Protein AF-E9HSU4-F1 (afdb_monomer_lite)

InterPro domains:
  IPR019339 CBF1-interacting co-repressor CIR, N-terminal domain [PF10197] (14-49)
  IPR019339 CBF1-interacting co-repressor CIR, N-terminal domain [SM01083] (13-49)
  IPR040014 Corepressor interacting with RBPJ 1 [PTHR13151] (1-139)

Organism: Daphnia pulex (NCBI:txid6669)

Sequence (142 aa):
MGKGFNNYMCKKFFHPGSRDNLKRVWMAQQKTDAEKKKQEELKAQYEKEQDLYVNKSLVSKESKEKLSVNFLYEPPPGMKKEREKEDGEPEFKFEWQRKYNAPREDYCRGDEDIRDQPFGIAVRNVRCIKCHKWGHVNTGNI

pLDDT: mean 72.3, std 16.49, range [35.56, 97.62]

Foldseek 3Di:
DDPDPVVVQLVDPPRCVPPVNVVVVVVVVVVVVVVVVVVVVVVVVVVVVVVVVVVLVVDDPVVNVVCVCVVVVDDPPPPDPPPPCPPDPPPDDDPVNPDDDDDDDPVCPPDPVDDDPVDPFQFDQDQEPPPRDHGGHPCPDD

Radius of gyration: 28.75 Å; chains: 1; bounding box: 80×24×70 Å

Secondary structure (DSSP, 8-state):
----HHHHHHTSTT-TTSHHHHHHHHHHHHHHHHHHHHHHHHHHHHHHHHHHHHHHHHS-HHHHHHHHTGGGTSPPTT--------TTS-----GGGGT-PPPPPGGGTT-TT----SSS----SSB-TTT--BS-------

Structure (mmCIF, N/CA/C/O backbone):
data_AF-E9HSU4-F1
#
_entry.id   AF-E9HSU4-F1
#
loop_
_atom_site.group_PDB
_atom_site.id
_atom_site.type_symbol
_atom_site.label_atom_id
_atom_site.label_alt_id
_atom_site.label_comp_id
_atom_site.label_asym_id
_atom_site.label_entity_id
_atom_site.label_seq_id
_atom_site.pdbx_PDB_ins_code
_atom_site.Cartn_x
_atom_site.Cartn_y
_atom_site.Cartn_z
_atom_site.occupancy
_atom_site.B_iso_or_equiv
_atom_site.auth_seq_id
_atom_site.auth_comp_id
_atom_site.auth_asym_id
_atom_site.auth_atom_id
_atom_site.pdbx_PDB_model_num
ATOM 1 N N . MET A 1 1 ? 18.703 8.718 -31.200 1.00 53.19 1 MET A N 1
ATOM 2 C CA . MET A 1 1 ? 18.882 7.868 -29.997 1.00 53.19 1 MET A CA 1
ATOM 3 C C . MET A 1 1 ? 20.288 7.284 -30.017 1.00 53.19 1 MET A C 1
ATOM 5 O O . MET A 1 1 ? 20.591 6.474 -30.885 1.00 53.19 1 MET A O 1
ATOM 9 N N . GLY A 1 2 ? 21.174 7.778 -29.150 1.00 56.59 2 GLY A N 1
ATOM 10 C CA . GLY A 1 2 ? 22.612 7.501 -29.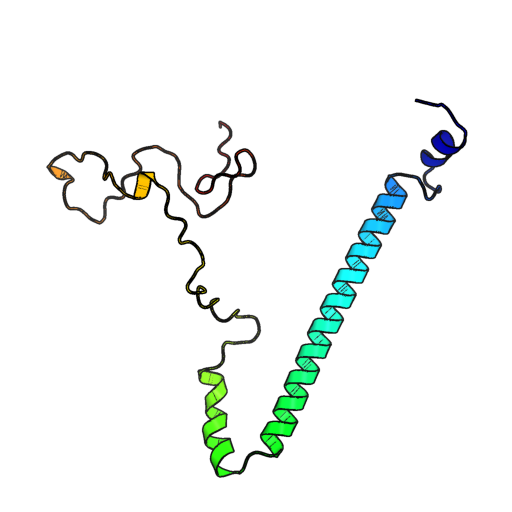218 1.00 56.59 2 GLY A CA 1
ATOM 11 C C . GLY A 1 2 ? 22.964 6.027 -28.998 1.00 56.59 2 GLY A C 1
ATOM 12 O O . GLY A 1 2 ? 22.539 5.402 -28.022 1.00 56.59 2 GLY A O 1
ATOM 13 N N . LYS A 1 3 ? 23.774 5.475 -29.905 1.00 74.00 3 LYS A N 1
ATOM 14 C CA . LYS A 1 3 ? 24.391 4.145 -29.802 1.00 74.00 3 LYS A CA 1
ATOM 15 C C . LYS A 1 3 ? 25.627 4.221 -28.886 1.00 74.00 3 LYS A C 1
ATOM 17 O O . LYS A 1 3 ? 26.742 3.997 -29.332 1.00 74.00 3 LYS A O 1
ATOM 22 N N . GLY A 1 4 ? 25.442 4.632 -27.631 1.00 85.12 4 GLY A N 1
ATOM 23 C CA . GLY A 1 4 ? 26.529 4.720 -26.647 1.00 85.12 4 GLY A CA 1
ATOM 24 C C . GLY A 1 4 ? 26.804 3.382 -25.953 1.00 85.12 4 GLY A C 1
ATOM 25 O O . GLY A 1 4 ? 25.906 2.545 -25.848 1.00 85.12 4 GLY A O 1
ATOM 26 N N . PHE A 1 5 ? 28.019 3.203 -25.424 1.00 86.25 5 PHE A N 1
ATOM 27 C CA . PHE A 1 5 ? 28.430 2.008 -24.668 1.00 86.25 5 PHE A CA 1
ATOM 28 C C . PHE A 1 5 ? 27.451 1.660 -23.536 1.00 86.25 5 PHE A C 1
ATOM 30 O O . PHE A 1 5 ? 27.047 0.510 -23.400 1.00 86.25 5 PHE A O 1
ATOM 37 N N . ASN A 1 6 ? 26.970 2.660 -22.794 1.00 84.50 6 ASN A N 1
ATOM 38 C CA . ASN A 1 6 ? 25.999 2.462 -21.715 1.00 84.50 6 ASN A CA 1
ATOM 39 C C . ASN A 1 6 ? 24.669 1.860 -22.229 1.00 84.50 6 ASN A C 1
ATOM 41 O O . ASN A 1 6 ? 24.138 0.913 -21.659 1.00 84.50 6 ASN A O 1
ATOM 45 N N . ASN A 1 7 ? 24.182 2.309 -23.391 1.00 86.94 7 ASN A N 1
ATOM 46 C CA . ASN A 1 7 ? 22.989 1.738 -24.024 1.00 86.94 7 ASN A CA 1
ATOM 47 C C . ASN A 1 7 ? 23.222 0.281 -24.480 1.00 86.94 7 ASN A C 1
ATOM 49 O O . ASN A 1 7 ? 22.340 -0.564 -24.344 1.00 86.94 7 ASN A O 1
ATOM 53 N N . TYR A 1 8 ? 24.421 -0.047 -24.979 1.00 89.00 8 TYR A N 1
ATOM 54 C CA . TYR A 1 8 ? 24.801 -1.436 -25.266 1.00 89.00 8 TYR A CA 1
ATOM 55 C C . TYR A 1 8 ? 24.835 -2.297 -23.993 1.00 89.00 8 TYR A C 1
ATOM 57 O O . TYR A 1 8 ? 24.313 -3.412 -23.999 1.00 89.00 8 TYR A O 1
ATOM 65 N N . MET A 1 9 ? 25.377 -1.767 -22.895 1.00 90.81 9 MET A N 1
ATOM 66 C CA . MET A 1 9 ? 25.447 -2.468 -21.614 1.00 90.81 9 MET A CA 1
ATOM 67 C C . MET A 1 9 ? 24.060 -2.709 -21.010 1.00 90.81 9 MET A C 1
ATOM 69 O O . MET A 1 9 ? 23.788 -3.820 -20.573 1.00 90.81 9 MET A O 1
ATOM 73 N N . CYS A 1 10 ? 23.124 -1.759 -21.091 1.00 89.38 10 CYS A N 1
ATOM 74 C CA . CYS A 1 10 ? 21.745 -1.955 -20.621 1.00 89.38 10 CYS A CA 1
ATOM 75 C C . CYS A 1 10 ? 20.963 -3.054 -21.370 1.00 89.38 10 CYS A C 1
ATOM 77 O O . CYS A 1 10 ? 19.946 -3.530 -20.864 1.00 89.38 10 CYS A O 1
ATOM 79 N N . LYS A 1 11 ? 21.428 -3.504 -22.544 1.00 87.56 11 LYS A N 1
ATOM 80 C CA . LYS A 1 11 ? 20.866 -4.677 -23.243 1.00 87.56 11 LYS A CA 1
ATOM 81 C C . LYS A 1 11 ? 21.387 -6.009 -22.699 1.00 87.56 11 LYS A C 1
ATOM 83 O O . LYS A 1 11 ? 20.874 -7.059 -23.074 1.00 87.56 11 LYS A O 1
ATOM 88 N N . LYS A 1 12 ? 22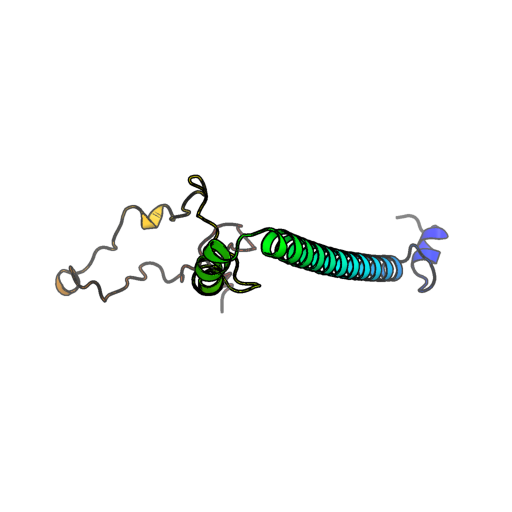.425 -5.997 -21.861 1.00 90.81 12 LYS A N 1
ATOM 89 C CA . LYS A 1 12 ? 22.988 -7.202 -21.253 1.00 90.81 12 LYS A CA 1
ATOM 90 C C . LYS A 1 12 ? 22.189 -7.582 -20.012 1.00 90.81 12 LYS A C 1
ATOM 92 O O . LYS A 1 12 ? 21.871 -6.733 -19.184 1.00 90.81 12 LYS A O 1
ATOM 97 N N . PHE A 1 13 ? 21.924 -8.878 -19.862 1.00 90.81 13 PHE A N 1
ATOM 98 C CA . PHE A 1 13 ? 21.109 -9.429 -18.774 1.00 90.81 13 PHE A CA 1
ATOM 99 C C . PHE A 1 13 ? 21.693 -9.186 -17.373 1.00 90.81 13 PHE A C 1
ATOM 101 O O . PHE A 1 13 ? 20.957 -9.230 -16.393 1.00 90.81 13 PHE A O 1
ATOM 108 N N . PHE A 1 14 ? 22.997 -8.928 -17.262 1.00 91.38 14 PHE A N 1
ATOM 109 C CA . PHE A 1 14 ? 23.690 -8.694 -15.992 1.00 91.38 14 PHE A CA 1
ATOM 110 C C . PHE A 1 14 ? 23.841 -7.208 -15.636 1.00 91.38 14 PHE A C 1
ATOM 112 O O . PHE A 1 14 ? 24.240 -6.889 -14.521 1.00 91.38 14 PHE A O 1
ATOM 119 N N . HIS A 1 15 ? 23.551 -6.279 -16.554 1.00 92.81 15 HIS A N 1
ATOM 120 C CA . HIS A 1 15 ? 23.777 -4.861 -16.284 1.00 92.81 15 HIS A CA 1
ATOM 121 C C . HIS A 1 15 ? 22.654 -4.285 -15.405 1.00 92.81 15 HIS A C 1
ATOM 123 O O . HIS A 1 15 ? 21.482 -4.440 -15.763 1.00 92.81 15 HIS A O 1
ATOM 129 N N . PRO A 1 16 ? 22.949 -3.583 -14.297 1.00 92.19 16 PRO A N 1
ATOM 130 C CA . PRO A 1 16 ? 21.922 -3.094 -13.369 1.00 92.19 16 PRO A CA 1
ATOM 131 C C . PRO A 1 16 ? 20.899 -2.154 -14.018 1.00 92.19 16 PRO A C 1
ATOM 133 O O . PRO A 1 16 ? 19.716 -2.216 -13.706 1.00 92.19 16 PRO A O 1
ATOM 136 N N . GLY A 1 17 ? 21.338 -1.335 -14.979 1.00 90.06 17 GLY A N 1
ATOM 137 C CA . GLY A 1 17 ? 20.467 -0.431 -15.740 1.00 90.06 17 GLY A CA 1
ATOM 138 C C . GLY A 1 17 ? 19.597 -1.118 -16.800 1.00 90.06 17 GLY A C 1
ATOM 139 O O . GLY A 1 17 ? 18.869 -0.444 -17.527 1.00 90.06 17 GLY A O 1
ATOM 140 N N . SER A 1 18 ? 19.681 -2.446 -16.935 1.00 92.62 18 SER A N 1
ATOM 141 C CA . SER A 1 18 ? 18.789 -3.195 -17.816 1.00 92.62 18 SER A CA 1
ATOM 142 C C . SER A 1 18 ? 17.353 -3.139 -17.301 1.00 92.62 18 SER A C 1
ATOM 144 O O . SER A 1 18 ? 17.101 -3.299 -16.106 1.00 92.62 18 SER A O 1
ATOM 146 N N . ARG A 1 19 ? 16.391 -2.962 -18.213 1.00 89.56 19 ARG A N 1
ATOM 147 C CA . ARG A 1 19 ? 14.959 -2.875 -17.880 1.00 89.56 19 ARG A CA 1
ATOM 148 C C . ARG A 1 19 ? 14.466 -4.101 -17.108 1.00 89.56 19 ARG A C 1
ATOM 150 O O . ARG A 1 19 ? 13.673 -3.950 -16.183 1.00 89.56 19 ARG A O 1
ATOM 157 N N . ASP A 1 20 ? 14.968 -5.287 -17.442 1.00 91.88 20 ASP A N 1
ATOM 158 C CA . ASP A 1 20 ? 14.582 -6.527 -16.763 1.00 91.88 20 ASP A CA 1
ATOM 159 C C . ASP A 1 20 ? 15.134 -6.600 -15.338 1.00 91.88 20 ASP A C 1
ATOM 161 O O . ASP A 1 20 ? 14.442 -7.060 -14.430 1.00 91.88 20 ASP A O 1
ATOM 165 N N . ASN A 1 21 ? 16.356 -6.108 -15.120 1.00 94.31 21 ASN A N 1
ATOM 166 C CA . ASN A 1 21 ? 16.962 -6.061 -13.791 1.00 94.31 21 ASN A CA 1
ATOM 167 C C . ASN A 1 21 ? 16.271 -5.021 -12.910 1.00 94.31 21 ASN A C 1
ATOM 169 O O . ASN A 1 21 ? 15.906 -5.342 -11.783 1.00 94.31 21 ASN A O 1
ATOM 173 N N . LEU A 1 22 ? 15.993 -3.828 -13.445 1.00 93.88 22 LEU A N 1
ATOM 174 C CA . LEU A 1 22 ? 15.202 -2.803 -12.758 1.00 93.88 22 LEU A CA 1
ATOM 175 C C . LEU A 1 22 ? 13.823 -3.337 -12.354 1.00 93.88 22 LEU A C 1
ATOM 177 O O . LEU A 1 22 ? 13.401 -3.152 -11.216 1.00 93.88 22 LEU A O 1
ATOM 181 N N . LYS A 1 23 ? 13.149 -4.071 -13.251 1.00 95.31 23 LYS A N 1
ATOM 182 C CA . LYS A 1 23 ? 11.875 -4.729 -12.939 1.00 95.31 23 LYS A CA 1
ATOM 183 C C . LYS A 1 23 ? 12.025 -5.758 -11.816 1.00 95.31 23 LYS A C 1
ATOM 185 O O . LYS A 1 23 ? 11.201 -5.770 -10.908 1.00 95.31 23 LYS A O 1
ATOM 190 N N . ARG A 1 24 ? 13.052 -6.616 -11.848 1.00 95.50 24 ARG A N 1
ATOM 191 C CA . ARG A 1 24 ? 13.291 -7.619 -10.792 1.00 95.50 24 ARG A CA 1
ATOM 192 C C . ARG A 1 24 ? 13.567 -6.973 -9.435 1.00 95.50 24 ARG A C 1
ATOM 194 O O . ARG A 1 24 ? 12.984 -7.405 -8.446 1.00 95.50 24 ARG A O 1
ATOM 201 N N . VAL A 1 25 ? 14.396 -5.930 -9.400 1.00 96.31 25 VAL A N 1
ATOM 202 C CA . VAL A 1 25 ? 14.683 -5.164 -8.178 1.00 96.31 25 VAL A CA 1
ATOM 203 C C . VAL A 1 25 ? 13.407 -4.527 -7.638 1.00 96.31 25 VAL A C 1
ATOM 205 O O . VAL A 1 25 ? 13.119 -4.672 -6.456 1.00 96.31 25 VAL A O 1
ATOM 208 N N . TRP A 1 26 ? 12.604 -3.900 -8.498 1.00 96.31 26 TRP A N 1
ATOM 209 C CA . TRP A 1 26 ? 11.343 -3.289 -8.085 1.00 96.31 26 TRP A CA 1
ATOM 210 C C . TRP A 1 26 ? 10.356 -4.316 -7.512 1.00 96.31 26 TRP A C 1
ATOM 212 O O . TRP A 1 26 ? 9.793 -4.097 -6.446 1.00 96.31 26 TRP A O 1
ATOM 222 N N . MET A 1 27 ? 10.190 -5.471 -8.165 1.00 96.56 27 MET A N 1
ATOM 223 C CA . MET A 1 27 ? 9.340 -6.553 -7.649 1.00 96.56 27 MET A CA 1
ATOM 224 C C . MET A 1 27 ? 9.833 -7.073 -6.292 1.00 96.56 27 MET A C 1
ATOM 226 O O . MET A 1 27 ? 9.021 -7.352 -5.412 1.00 96.56 27 MET A O 1
ATOM 230 N N . ALA A 1 28 ? 11.152 -7.198 -6.113 1.00 97.19 28 ALA A N 1
ATOM 231 C CA . ALA A 1 28 ? 11.740 -7.610 -4.843 1.00 97.19 28 ALA A CA 1
ATOM 232 C C . ALA A 1 28 ? 11.482 -6.570 -3.743 1.00 97.19 28 ALA A C 1
ATOM 234 O O . ALA A 1 28 ? 11.017 -6.947 -2.673 1.00 97.19 28 ALA A O 1
ATOM 235 N N . GLN A 1 29 ? 11.690 -5.281 -4.031 1.00 96.62 29 GLN A N 1
ATOM 236 C CA . GLN A 1 29 ? 11.401 -4.177 -3.107 1.00 96.62 29 GLN A CA 1
ATOM 237 C C . GLN A 1 29 ? 9.921 -4.145 -2.703 1.00 96.62 29 GLN A C 1
ATOM 239 O O . GLN A 1 29 ? 9.598 -4.095 -1.523 1.00 96.62 29 GLN A O 1
ATOM 244 N N . GLN A 1 30 ? 9.006 -4.273 -3.667 1.00 96.88 30 GLN A N 1
ATOM 245 C CA . GLN A 1 30 ? 7.571 -4.335 -3.376 1.00 96.88 30 GLN A CA 1
ATOM 246 C C . GLN A 1 30 ? 7.209 -5.529 -2.487 1.00 96.88 30 GLN A C 1
ATOM 248 O O . GLN A 1 30 ? 6.388 -5.401 -1.579 1.00 96.88 30 GLN A O 1
ATOM 253 N N . LYS A 1 31 ? 7.832 -6.692 -2.715 1.00 96.31 31 LYS A N 1
ATOM 254 C CA . LYS A 1 31 ? 7.621 -7.873 -1.874 1.00 96.31 31 LYS A CA 1
ATOM 255 C C . LYS A 1 31 ? 8.137 -7.646 -0.450 1.00 96.31 31 LYS A C 1
ATOM 257 O O . LYS A 1 31 ? 7.418 -7.958 0.494 1.00 96.31 31 LYS A O 1
ATOM 262 N N . THR A 1 32 ? 9.331 -7.074 -0.291 1.00 97.62 32 THR A N 1
ATOM 263 C CA . THR A 1 32 ? 9.892 -6.776 1.035 1.00 97.62 32 THR A CA 1
ATOM 264 C C . THR A 1 32 ? 9.066 -5.738 1.785 1.00 97.62 32 THR A C 1
ATOM 266 O O . THR A 1 32 ? 8.833 -5.900 2.979 1.00 97.62 32 THR A O 1
ATOM 269 N N . ASP A 1 33 ? 8.561 -4.714 1.094 1.00 96.81 33 ASP A N 1
ATOM 270 C CA . ASP A 1 33 ? 7.706 -3.690 1.699 1.00 96.81 33 ASP A CA 1
ATOM 271 C C . ASP A 1 33 ? 6.372 -4.287 2.169 1.00 96.81 33 ASP A C 1
ATOM 273 O O . ASP A 1 33 ? 5.904 -3.990 3.269 1.00 96.81 33 ASP A O 1
ATOM 277 N N . ALA A 1 34 ? 5.779 -5.181 1.372 1.00 96.06 34 ALA A N 1
ATOM 278 C CA . ALA A 1 34 ? 4.560 -5.892 1.746 1.00 96.06 34 ALA A CA 1
ATOM 279 C C . ALA A 1 34 ? 4.772 -6.829 2.949 1.00 96.06 34 ALA A C 1
ATOM 281 O O . ALA A 1 34 ? 3.937 -6.868 3.854 1.00 96.06 34 ALA A O 1
ATOM 282 N N . GLU A 1 35 ? 5.886 -7.567 2.985 1.00 95.88 35 GLU A N 1
ATOM 283 C CA . GLU A 1 35 ? 6.248 -8.428 4.118 1.00 95.88 35 GLU A CA 1
ATOM 284 C C . GLU A 1 35 ? 6.488 -7.612 5.391 1.00 95.88 35 GLU A C 1
ATOM 286 O O . GLU A 1 35 ? 5.947 -7.954 6.444 1.00 95.88 35 GLU A O 1
ATOM 291 N N . LYS A 1 36 ? 7.216 -6.495 5.287 1.00 97.25 36 LYS A N 1
ATOM 292 C CA . LYS A 1 36 ? 7.454 -5.573 6.401 1.00 97.25 36 LYS A CA 1
ATOM 293 C C . LYS A 1 36 ? 6.146 -5.003 6.945 1.00 97.25 36 LYS A C 1
ATOM 295 O O . LYS A 1 36 ? 5.908 -5.071 8.147 1.00 97.25 36 LYS A O 1
ATOM 300 N N . LYS A 1 37 ? 5.257 -4.528 6.067 1.00 96.19 37 LYS A N 1
ATOM 301 C CA . LYS A 1 37 ? 3.937 -4.024 6.464 1.00 96.19 37 LYS A CA 1
ATOM 302 C C . LYS A 1 37 ? 3.113 -5.092 7.187 1.00 96.19 37 LYS A C 1
ATOM 304 O O . LYS A 1 37 ? 2.516 -4.812 8.220 1.00 96.19 37 LYS A O 1
ATOM 309 N N . LYS A 1 38 ? 3.116 -6.332 6.689 1.00 94.50 38 LYS A N 1
ATOM 310 C CA . LYS A 1 38 ? 2.414 -7.452 7.334 1.00 94.50 38 LYS A CA 1
ATOM 311 C C . LYS A 1 38 ? 2.979 -7.763 8.726 1.00 94.50 38 LYS A C 1
ATOM 313 O O . LYS A 1 38 ? 2.219 -8.077 9.637 1.00 94.50 38 LYS A O 1
ATOM 318 N N . GLN A 1 39 ? 4.298 -7.682 8.900 1.00 95.12 39 GLN A N 1
ATOM 319 C CA . GLN A 1 39 ? 4.944 -7.860 10.205 1.00 95.12 39 GLN A CA 1
ATOM 320 C C . GLN A 1 39 ? 4.606 -6.723 11.177 1.00 95.12 39 GLN A C 1
ATOM 322 O O . GLN A 1 39 ? 4.347 -6.985 12.349 1.00 95.12 39 GLN A O 1
ATOM 327 N N . GLU A 1 40 ? 4.571 -5.478 10.700 1.00 95.62 40 GLU A N 1
ATOM 328 C CA . GLU A 1 40 ? 4.165 -4.313 11.495 1.00 95.62 40 GLU A CA 1
ATOM 329 C C . GLU A 1 40 ? 2.699 -4.411 11.938 1.00 95.62 40 GLU A C 1
ATOM 331 O O . GLU A 1 40 ? 2.404 -4.187 13.110 1.00 95.62 40 GLU A O 1
ATOM 336 N N . GLU A 1 41 ? 1.790 -4.820 11.046 1.00 90.50 41 GLU A N 1
ATOM 337 C CA . GLU A 1 41 ? 0.378 -5.059 11.374 1.00 90.50 41 GLU A CA 1
ATOM 338 C C . GLU A 1 41 ? 0.215 -6.164 12.431 1.00 90.50 41 GLU A C 1
ATOM 340 O O . GLU A 1 41 ? -0.521 -5.979 13.402 1.00 90.50 41 GLU A O 1
ATOM 345 N N . LEU A 1 42 ? 0.945 -7.278 12.293 1.00 91.38 42 LEU A N 1
ATOM 346 C CA . LEU A 1 42 ? 0.942 -8.367 13.276 1.00 91.38 42 LEU A CA 1
ATOM 347 C C . LEU A 1 42 ? 1.460 -7.893 14.644 1.00 91.38 42 LEU A C 1
ATOM 349 O O . LEU A 1 42 ? 0.870 -8.205 15.676 1.00 91.38 42 LEU A O 1
ATOM 353 N N . LYS A 1 43 ? 2.549 -7.114 14.657 1.00 94.56 43 LYS A N 1
ATOM 354 C CA . LYS A 1 43 ? 3.123 -6.555 15.886 1.00 94.56 43 LYS A CA 1
ATOM 355 C C . LYS A 1 43 ? 2.156 -5.583 16.565 1.00 94.56 43 LYS A C 1
ATOM 357 O O . LYS A 1 43 ? 1.984 -5.658 17.775 1.00 94.56 43 LYS A O 1
ATOM 362 N N . ALA A 1 44 ? 1.504 -4.713 15.796 1.00 92.62 44 ALA A N 1
ATOM 363 C CA . ALA A 1 44 ? 0.516 -3.775 16.319 1.00 92.62 44 ALA A CA 1
ATOM 364 C C . ALA A 1 44 ? -0.717 -4.494 16.892 1.00 92.62 44 ALA A C 1
ATOM 366 O O . ALA A 1 44 ? -1.286 -4.043 17.883 1.00 92.62 44 ALA A O 1
ATOM 367 N N . GLN A 1 45 ? -1.140 -5.610 16.289 1.00 86.50 45 GLN A N 1
ATOM 368 C CA . GLN A 1 45 ? -2.203 -6.444 16.852 1.00 86.50 45 GLN A CA 1
ATOM 369 C C . GLN A 1 45 ? -1.771 -7.072 18.182 1.00 86.50 45 GLN A C 1
ATOM 371 O O . GLN A 1 45 ? -2.508 -6.984 19.160 1.00 86.50 45 GLN A O 1
ATOM 376 N N . TYR A 1 46 ? -0.569 -7.647 18.230 1.00 90.31 46 TYR A N 1
ATOM 377 C CA . TYR A 1 46 ? -0.014 -8.235 19.447 1.00 90.31 46 TYR A CA 1
ATOM 378 C C . TYR A 1 46 ? 0.086 -7.213 20.594 1.00 90.31 46 TYR A C 1
ATOM 380 O O . TYR A 1 46 ? -0.315 -7.503 21.717 1.00 90.31 46 TYR A O 1
ATOM 388 N N . GLU A 1 47 ? 0.561 -5.998 20.310 1.00 92.44 47 GLU A N 1
ATOM 389 C CA . GLU A 1 47 ? 0.651 -4.915 21.297 1.00 92.44 47 GLU A CA 1
ATOM 390 C C . GLU A 1 47 ? -0.731 -4.524 21.839 1.00 92.44 47 GLU A C 1
ATOM 392 O O . GLU A 1 47 ? -0.920 -4.471 23.052 1.00 92.44 47 GLU A O 1
ATOM 397 N N . LYS A 1 48 ? -1.736 -4.382 20.962 1.00 88.12 48 LYS A N 1
ATOM 398 C CA . LYS A 1 48 ? -3.128 -4.138 21.380 1.00 88.12 48 LYS A CA 1
ATOM 399 C C . LYS A 1 48 ? -3.675 -5.250 22.272 1.00 88.12 48 LYS A C 1
ATOM 401 O O . LYS A 1 48 ? -4.346 -4.963 23.259 1.00 88.12 48 LYS A O 1
ATOM 406 N N . GLU A 1 49 ? -3.422 -6.513 21.934 1.00 84.44 49 GLU A N 1
ATOM 407 C CA . GLU A 1 49 ? -3.865 -7.654 22.744 1.00 84.44 49 GLU A CA 1
ATOM 408 C C . GLU A 1 49 ? -3.177 -7.669 24.117 1.00 84.44 49 GLU A C 1
ATOM 410 O O . GLU A 1 49 ? -3.827 -7.935 25.133 1.00 84.44 49 GLU A O 1
ATOM 415 N N . GLN A 1 50 ? -1.890 -7.322 24.169 1.00 88.25 50 GLN A N 1
ATOM 416 C CA . GLN A 1 50 ? -1.141 -7.220 25.417 1.00 88.25 50 GLN A CA 1
ATOM 417 C C . GLN A 1 50 ? -1.647 -6.065 26.296 1.00 88.25 50 GLN A C 1
ATOM 419 O O . GLN A 1 50 ? -1.865 -6.268 27.493 1.00 88.25 50 GLN A O 1
ATOM 424 N N . ASP A 1 51 ? -1.928 -4.897 25.717 1.00 86.00 51 ASP A N 1
ATOM 425 C CA . ASP A 1 51 ? -2.519 -3.757 26.427 1.00 86.00 51 ASP A CA 1
ATOM 426 C C . ASP A 1 51 ? -3.915 -4.086 26.963 1.00 86.00 51 ASP A C 1
ATOM 428 O O . ASP A 1 51 ? -4.231 -3.784 28.114 1.00 86.00 51 ASP A O 1
ATOM 432 N N . LEU A 1 52 ? -4.755 -4.759 26.169 1.00 83.06 52 LEU A N 1
ATOM 433 C CA . LEU A 1 52 ? -6.067 -5.233 26.615 1.00 83.06 52 LEU A CA 1
ATOM 434 C C . LEU A 1 52 ? -5.944 -6.223 27.774 1.00 83.06 52 LEU A C 1
ATOM 436 O O . LEU A 1 52 ? -6.729 -6.154 28.722 1.00 83.06 52 LEU A O 1
ATOM 440 N N . TYR A 1 53 ? -4.963 -7.126 27.730 1.00 80.62 53 TYR A N 1
ATOM 441 C CA . TYR A 1 53 ? -4.706 -8.067 28.815 1.00 80.62 53 TYR A CA 1
ATOM 442 C C . TYR A 1 53 ? -4.299 -7.345 30.107 1.00 80.62 53 TYR A C 1
ATOM 444 O O . TYR A 1 53 ? -4.873 -7.613 31.168 1.00 80.62 53 TYR A O 1
ATOM 452 N N . VAL A 1 54 ? -3.370 -6.388 30.019 1.00 87.12 54 VAL A N 1
ATOM 453 C CA . VAL A 1 54 ? -2.942 -5.561 31.158 1.00 87.12 54 VAL A CA 1
ATOM 454 C C . VAL A 1 54 ? -4.116 -4.742 31.697 1.00 87.12 54 VAL A C 1
ATOM 456 O O . VAL A 1 54 ? -4.412 -4.820 32.889 1.00 87.12 54 VAL A O 1
ATOM 459 N N . ASN A 1 55 ? -4.862 -4.049 30.839 1.00 82.50 55 ASN A N 1
ATOM 460 C CA . ASN A 1 55 ? -6.042 -3.279 31.231 1.00 82.50 55 ASN A CA 1
ATOM 461 C C . ASN A 1 55 ? -7.095 -4.161 31.911 1.00 82.50 55 ASN A C 1
ATOM 463 O O . ASN A 1 55 ? -7.595 -3.814 32.977 1.00 82.50 55 ASN A O 1
ATOM 467 N N . LYS A 1 56 ? -7.382 -5.350 31.368 1.00 78.06 56 LYS A N 1
ATOM 468 C CA . LYS A 1 56 ? -8.314 -6.315 31.969 1.00 78.06 56 LYS A CA 1
ATOM 469 C C . LYS A 1 56 ? -7.840 -6.817 33.334 1.00 78.06 56 LYS A C 1
ATOM 471 O O . LYS A 1 56 ? -8.677 -7.123 34.181 1.00 78.06 56 LYS A O 1
ATOM 476 N N . SER A 1 57 ? -6.530 -6.915 33.558 1.00 76.56 57 SER A N 1
ATOM 477 C CA . SER A 1 57 ? -5.976 -7.286 34.866 1.00 76.56 57 SER A CA 1
ATOM 478 C C . SER A 1 57 ? -6.195 -6.207 35.937 1.00 76.56 57 SER A C 1
ATOM 480 O O . SER A 1 57 ? -6.323 -6.545 37.111 1.00 76.56 57 SER A O 1
ATOM 482 N N . LEU A 1 58 ? -6.314 -4.936 35.531 1.00 76.50 58 LEU A N 1
ATOM 483 C CA . LEU A 1 58 ? -6.570 -3.792 36.412 1.00 76.50 58 LEU A CA 1
ATOM 484 C C . LEU A 1 58 ? -8.069 -3.567 36.702 1.00 76.50 58 LEU A C 1
ATOM 486 O O . LEU A 1 58 ? -8.416 -2.817 37.613 1.00 76.50 58 LEU A O 1
ATOM 490 N N . VAL A 1 59 ? -8.968 -4.214 35.953 1.00 74.56 59 VAL A N 1
ATOM 491 C CA . VAL A 1 59 ? -10.425 -4.107 36.136 1.00 74.56 59 VAL A CA 1
ATOM 492 C C . VAL A 1 59 ? -10.888 -4.954 37.332 1.00 74.56 59 VAL A C 1
ATOM 494 O O . VAL A 1 59 ? -10.506 -6.117 37.479 1.00 74.56 59 VAL A O 1
ATOM 497 N N . SER A 1 60 ? -11.740 -4.377 38.192 1.00 70.50 60 SER A N 1
ATOM 498 C CA . SER A 1 60 ? -12.289 -5.054 39.378 1.00 70.50 60 SER A CA 1
ATOM 499 C C . SER A 1 60 ? -13.124 -6.298 39.013 1.00 70.50 60 SER A C 1
ATOM 501 O O . SER A 1 60 ? -13.613 -6.453 37.892 1.00 70.50 60 SER A O 1
ATOM 503 N N . LYS A 1 61 ? -13.305 -7.217 39.973 1.00 70.62 61 LYS A N 1
ATOM 504 C CA . LYS A 1 61 ? -14.019 -8.489 39.751 1.00 70.62 61 LYS A CA 1
ATOM 505 C C . LYS A 1 61 ? -15.469 -8.302 39.268 1.00 70.62 61 LYS A C 1
ATOM 507 O O . LYS A 1 61 ? -15.908 -9.095 38.444 1.00 70.62 61 LYS A O 1
ATOM 512 N N . GLU A 1 62 ? -16.174 -7.254 39.704 1.00 65.69 62 GLU A N 1
ATOM 513 C CA . GLU A 1 62 ? -17.567 -6.981 39.297 1.00 65.69 62 GLU A CA 1
ATOM 514 C C . GLU A 1 62 ? -17.691 -6.471 37.853 1.00 65.69 62 GLU A C 1
ATOM 516 O O . GLU A 1 62 ? -18.631 -6.813 37.136 1.00 65.69 62 GLU A O 1
ATOM 521 N N . SER A 1 63 ? -16.745 -5.656 37.385 1.00 66.38 63 SER A N 1
ATOM 522 C CA . SER A 1 63 ? -16.744 -5.152 36.005 1.00 66.38 63 SER A CA 1
ATOM 523 C C . SER A 1 63 ? -16.242 -6.199 35.007 1.00 66.38 63 SER A C 1
ATOM 525 O O . SER A 1 63 ? -16.606 -6.152 33.832 1.00 66.38 63 SER A O 1
ATOM 527 N N . LYS A 1 64 ? -15.486 -7.202 35.469 1.00 70.31 64 LYS A N 1
ATOM 528 C CA . LYS A 1 64 ? -14.986 -8.320 34.656 1.00 70.31 64 LYS A CA 1
ATOM 529 C C . LYS A 1 64 ? -16.098 -9.232 34.119 1.00 70.31 64 LYS A C 1
ATOM 531 O O . LYS A 1 64 ? -15.989 -9.689 32.983 1.00 70.31 64 LYS A O 1
ATOM 536 N N . GLU A 1 65 ? -17.165 -9.467 34.887 1.00 67.56 65 GLU A N 1
ATOM 537 C CA . GLU A 1 65 ? -18.348 -10.212 34.418 1.00 67.56 65 GLU A CA 1
ATOM 538 C C . GLU A 1 65 ? -19.114 -9.435 33.345 1.00 67.56 65 GLU A C 1
ATOM 540 O O . GLU A 1 65 ? -19.456 -10.002 32.309 1.00 67.56 65 GLU A O 1
ATOM 545 N N . LYS A 1 66 ? -19.292 -8.119 33.518 1.00 68.56 66 LYS A N 1
ATOM 546 C CA . LYS A 1 66 ? -19.937 -7.260 32.508 1.00 68.56 66 LYS A CA 1
ATOM 547 C C . LYS A 1 66 ? -19.130 -7.187 31.202 1.00 68.56 66 LYS A C 1
ATOM 549 O O . LYS A 1 66 ? -19.712 -7.151 30.125 1.00 68.56 66 LYS A O 1
ATOM 554 N N . LEU A 1 67 ? -17.798 -7.238 31.286 1.00 66.75 67 LEU A N 1
ATOM 555 C CA . LEU A 1 67 ? -16.884 -7.302 30.134 1.00 66.75 67 LEU A CA 1
ATOM 556 C C . LEU A 1 67 ? -16.783 -8.697 29.488 1.00 66.75 67 LEU A C 1
ATOM 558 O O . LEU A 1 67 ? -16.278 -8.812 28.375 1.00 66.75 67 LEU A O 1
ATOM 562 N N . SER A 1 68 ? -17.252 -9.766 30.142 1.00 69.31 68 SER A N 1
ATOM 563 C CA . SER A 1 68 ? -17.232 -11.120 29.560 1.00 69.31 68 SER A CA 1
ATOM 564 C C . SER A 1 68 ? -18.167 -11.262 28.354 1.00 69.31 68 SER A C 1
ATOM 566 O O . SER A 1 68 ? -17.902 -12.057 27.456 1.00 69.31 68 SER A O 1
ATOM 568 N N . VAL A 1 69 ? -19.210 -10.429 28.296 1.00 75.50 69 VAL A N 1
ATOM 569 C CA . VAL A 1 69 ? -20.199 -10.396 27.210 1.00 75.50 69 VAL A CA 1
ATOM 570 C C . VAL A 1 69 ? -19.789 -9.474 26.055 1.00 75.50 69 VAL A C 1
ATOM 572 O O . VAL A 1 69 ? -20.497 -9.391 25.056 1.00 75.50 69 VAL A O 1
ATOM 575 N N . ASN A 1 70 ? -18.640 -8.795 26.154 1.00 71.25 70 ASN A N 1
ATOM 576 C CA . ASN A 1 70 ? -18.219 -7.790 25.173 1.00 71.25 70 ASN A CA 1
ATOM 577 C C . ASN A 1 70 ? -17.903 -8.402 23.792 1.00 71.25 70 ASN A C 1
ATOM 579 O O . ASN A 1 70 ? -18.148 -7.770 22.769 1.00 71.25 70 ASN A O 1
ATOM 583 N N . PHE A 1 71 ? -17.474 -9.671 23.751 1.00 71.25 71 PHE A N 1
ATOM 584 C CA . PHE A 1 71 ? -17.254 -10.430 22.509 1.00 71.25 71 PHE A CA 1
ATOM 585 C C . PHE A 1 71 ? -18.527 -10.583 21.650 1.00 71.25 71 PHE A C 1
ATOM 587 O O . PHE A 1 71 ? -18.423 -10.786 20.447 1.00 71.25 71 PHE A O 1
ATOM 594 N N . LEU A 1 72 ? -19.728 -10.465 22.235 1.00 74.62 72 LEU A N 1
ATOM 595 C CA . LEU A 1 72 ? -20.992 -10.527 21.487 1.00 74.62 72 LEU A CA 1
ATOM 596 C C . LEU A 1 72 ? -21.258 -9.252 20.663 1.00 74.62 72 LEU A C 1
ATOM 598 O O . LEU A 1 72 ? -21.991 -9.304 19.679 1.00 74.62 72 LEU A O 1
ATOM 602 N N . TYR A 1 73 ? -20.676 -8.119 21.070 1.00 74.00 73 TYR A N 1
ATOM 603 C CA . TYR A 1 73 ? -20.910 -6.802 20.468 1.00 74.00 73 TYR A CA 1
ATOM 604 C C . TYR A 1 73 ? -19.687 -6.248 19.721 1.00 74.00 73 TYR A C 1
ATOM 606 O O . TYR A 1 73 ? -19.824 -5.295 18.952 1.00 74.00 73 TYR A O 1
ATOM 614 N N . GLU A 1 74 ? -18.499 -6.833 19.907 1.00 68.69 74 GLU A N 1
ATOM 615 C CA . GLU A 1 74 ? -17.311 -6.493 19.123 1.00 68.69 74 GLU A CA 1
ATOM 616 C C . GLU A 1 74 ? -17.295 -7.243 17.779 1.00 68.69 74 GLU A C 1
ATOM 618 O O . GLU A 1 74 ? -17.409 -8.471 17.750 1.00 68.69 74 GLU A O 1
ATOM 623 N N . PRO A 1 75 ? -17.132 -6.534 16.644 1.00 72.50 75 PRO A N 1
ATOM 624 C CA . PRO A 1 75 ? -17.004 -7.173 15.343 1.00 72.50 75 PRO A CA 1
ATOM 625 C C . PRO A 1 75 ? -15.808 -8.136 15.315 1.00 72.50 75 PRO A C 1
ATOM 627 O O . PRO A 1 75 ? -14.734 -7.788 15.818 1.00 72.50 75 PRO A O 1
ATOM 630 N N . PRO A 1 76 ? -15.947 -9.320 14.693 1.00 72.50 76 PRO A N 1
ATOM 631 C CA . PRO A 1 76 ? -14.874 -10.299 14.648 1.00 72.50 76 PRO A CA 1
ATOM 632 C C . PRO A 1 76 ? -13.632 -9.750 13.921 1.00 72.50 76 PRO A C 1
ATOM 634 O O . PRO A 1 76 ? -13.762 -8.939 12.995 1.00 72.50 76 PRO A O 1
ATOM 637 N N . PRO A 1 77 ? -12.419 -10.211 14.286 1.00 66.00 77 PRO A N 1
ATOM 638 C CA . PRO A 1 77 ? -11.177 -9.785 13.648 1.00 66.00 77 PRO A CA 1
ATOM 639 C C . PRO A 1 77 ? -11.251 -9.945 12.124 1.00 66.00 77 PRO A C 1
ATOM 641 O O . PRO A 1 77 ? -11.533 -11.026 11.612 1.00 66.00 77 PRO A O 1
ATOM 644 N N . GLY A 1 78 ? -11.015 -8.859 11.388 1.00 64.06 78 GLY A N 1
ATOM 645 C CA . GLY A 1 78 ? -11.085 -8.840 9.921 1.00 64.06 78 GLY A CA 1
ATOM 646 C C . GLY A 1 78 ? -12.442 -8.427 9.343 1.00 64.06 78 GLY A C 1
ATOM 647 O O . GLY A 1 78 ? -12.500 -8.039 8.173 1.00 64.06 78 GLY A O 1
ATOM 648 N N . MET A 1 79 ? -13.509 -8.395 10.147 1.00 66.38 79 MET A N 1
ATOM 649 C CA . MET A 1 79 ? -14.722 -7.674 9.783 1.00 66.38 79 MET A CA 1
ATOM 650 C C . MET A 1 79 ? -14.437 -6.192 9.997 1.00 66.38 79 MET A C 1
AT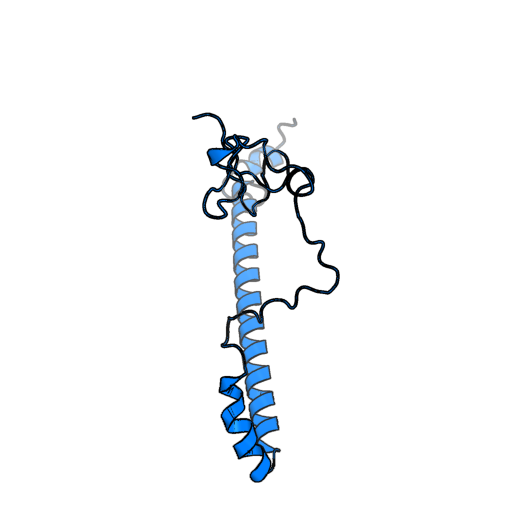OM 652 O O . MET A 1 79 ? -14.372 -5.698 11.121 1.00 66.38 79 MET A O 1
ATOM 656 N N . LYS A 1 80 ? -14.207 -5.469 8.896 1.00 54.47 80 LYS A N 1
ATOM 657 C CA . LYS A 1 80 ? -14.245 -4.009 8.939 1.00 54.47 80 LYS A CA 1
ATOM 658 C C . LYS A 1 80 ? -15.606 -3.671 9.532 1.00 54.47 80 LYS A C 1
ATOM 660 O O . LYS A 1 80 ? -16.609 -4.023 8.913 1.00 54.47 80 LYS A O 1
ATOM 665 N N . LYS A 1 81 ? -15.629 -3.053 10.723 1.00 55.94 81 LYS A N 1
ATOM 666 C CA . LYS A 1 81 ? -16.811 -2.343 11.223 1.00 55.94 81 LYS A CA 1
ATOM 667 C C . LYS A 1 81 ? -17.319 -1.594 10.003 1.00 55.94 81 LYS A C 1
ATOM 669 O O . LYS A 1 81 ? -16.495 -0.894 9.400 1.00 55.94 81 LYS A O 1
ATOM 674 N N . GLU A 1 82 ? -18.534 -1.912 9.536 1.00 49.50 82 GLU A N 1
ATOM 675 C CA . GLU A 1 82 ? -19.123 -1.249 8.370 1.00 49.50 82 GLU A CA 1
ATOM 676 C C . GLU A 1 82 ? -18.747 0.202 8.532 1.00 49.50 82 GLU A C 1
ATOM 678 O O . GLU A 1 82 ? -19.020 0.761 9.596 1.00 49.50 82 GLU A O 1
ATOM 683 N N . ARG A 1 83 ? -17.932 0.711 7.597 1.00 49.91 83 ARG A N 1
ATOM 684 C CA . ARG A 1 83 ? -17.428 2.076 7.666 1.00 49.91 83 ARG A CA 1
ATOM 685 C C . ARG A 1 83 ? -18.691 2.870 7.935 1.00 49.91 83 ARG A C 1
ATOM 687 O O . ARG A 1 83 ? -19.583 2.814 7.085 1.00 49.91 83 ARG A O 1
ATOM 694 N N . GLU A 1 84 ? -18.829 3.442 9.134 1.00 49.12 84 GLU A N 1
ATOM 695 C CA . GLU A 1 84 ? -19.901 4.390 9.398 1.00 49.12 84 GLU A CA 1
ATOM 696 C C . GLU A 1 84 ? -19.762 5.330 8.218 1.00 49.12 84 GLU A C 1
ATOM 698 O O 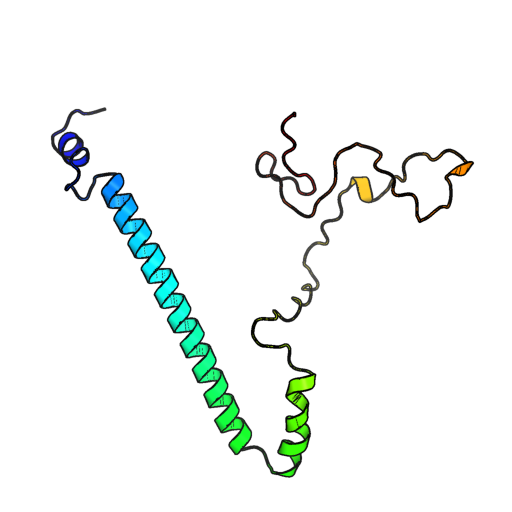. GLU A 1 84 ? -18.670 5.868 8.013 1.00 49.12 84 GLU A O 1
ATOM 703 N N . LYS A 1 85 ? -20.748 5.305 7.309 1.00 48.97 85 LYS A N 1
ATOM 704 C CA . LYS A 1 85 ? -20.714 6.146 6.121 1.00 48.97 85 LYS A CA 1
ATOM 705 C C . LYS A 1 85 ? -20.510 7.523 6.710 1.00 48.97 85 LYS A C 1
ATOM 707 O O . LYS A 1 85 ? -21.407 7.993 7.402 1.00 48.97 85 LYS A O 1
ATOM 712 N N . GLU A 1 86 ? -19.303 8.071 6.574 1.00 43.91 86 GLU A N 1
ATOM 713 C CA . GLU A 1 86 ? -18.998 9.365 7.163 1.00 43.91 86 GLU A CA 1
ATOM 714 C C . GLU A 1 86 ? -20.090 10.296 6.642 1.00 43.91 86 GLU A C 1
ATOM 716 O O . GLU A 1 86 ? -20.395 10.238 5.444 1.00 43.91 86 GLU A O 1
ATOM 721 N N . ASP A 1 87 ? -20.739 11.049 7.533 1.00 45.38 87 ASP A N 1
ATOM 722 C CA . ASP A 1 87 ? -21.802 12.004 7.211 1.00 45.38 87 ASP A CA 1
ATOM 723 C C . ASP A 1 87 ? -21.235 13.067 6.248 1.00 45.38 87 ASP A C 1
ATOM 725 O O . ASP A 1 87 ? -20.808 14.148 6.648 1.00 45.38 87 ASP A O 1
ATOM 729 N N . GLY A 1 88 ? -21.104 12.715 4.966 1.00 52.84 88 GLY A N 1
ATOM 730 C CA . GLY A 1 88 ? -20.244 13.419 4.019 1.00 52.84 88 GLY A CA 1
ATOM 731 C C . GLY A 1 88 ? -19.716 12.594 2.835 1.00 52.84 88 GLY A C 1
ATOM 732 O O . GLY A 1 88 ? -19.312 13.206 1.845 1.00 52.84 88 GLY A O 1
ATOM 733 N N . GLU A 1 89 ? -19.739 11.251 2.850 1.00 50.53 89 GLU A N 1
ATOM 734 C CA . GLU A 1 89 ? -19.459 10.472 1.630 1.00 50.53 89 GLU A CA 1
ATOM 735 C C . GLU A 1 89 ? -20.599 10.709 0.615 1.00 50.53 89 GLU A C 1
ATOM 737 O O . GLU A 1 89 ? -21.757 10.377 0.892 1.00 50.53 89 GLU A O 1
ATOM 742 N N . PRO A 1 90 ? -20.322 11.299 -0.567 1.00 56.19 90 PRO A N 1
ATOM 743 C CA . PRO A 1 90 ? -21.370 11.651 -1.512 1.00 56.19 90 PRO A CA 1
ATOM 744 C C . PRO A 1 90 ? -22.049 10.382 -2.028 1.00 56.19 90 PRO A 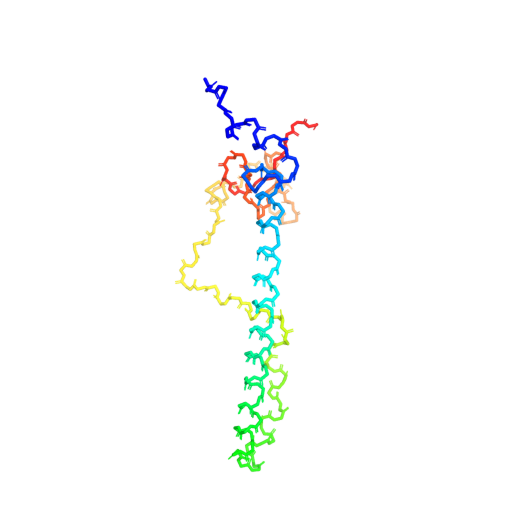C 1
ATOM 746 O O . PRO A 1 90 ? -21.443 9.578 -2.740 1.00 56.19 90 PRO A O 1
ATOM 749 N N . GLU A 1 91 ? -23.328 10.216 -1.685 1.00 57.53 91 GLU A N 1
ATOM 750 C CA . GLU A 1 91 ? -24.152 9.111 -2.162 1.00 57.53 91 GLU A CA 1
ATOM 751 C C . GLU A 1 91 ? -24.271 9.211 -3.693 1.00 57.53 91 GLU A C 1
ATOM 753 O O . GLU A 1 91 ? -24.995 10.046 -4.248 1.00 57.53 91 GLU A O 1
ATOM 758 N N . PHE A 1 92 ? -23.488 8.397 -4.403 1.00 55.56 92 PHE A N 1
ATOM 759 C CA . PHE A 1 92 ? -23.359 8.488 -5.855 1.00 55.56 92 PHE A CA 1
ATOM 760 C C . PHE A 1 92 ? -24.567 7.836 -6.548 1.00 55.56 92 PHE A C 1
ATOM 762 O O . PHE A 1 92 ? -24.485 6.739 -7.092 1.00 55.56 92 PHE A O 1
ATOM 769 N N . LYS A 1 93 ? -25.718 8.517 -6.518 1.00 55.59 93 LYS A N 1
ATOM 770 C CA . LYS A 1 93 ? -26.892 8.200 -7.349 1.00 55.59 93 LYS A CA 1
ATOM 771 C C . LYS A 1 93 ? -26.796 8.923 -8.687 1.00 55.59 93 LYS A C 1
ATOM 773 O O . LYS A 1 93 ? -26.653 10.151 -8.709 1.00 55.59 93 LYS A O 1
ATOM 778 N N . PHE A 1 94 ? -26.906 8.174 -9.783 1.00 55.31 94 PHE A N 1
ATOM 779 C CA . PHE A 1 94 ? -26.805 8.684 -11.154 1.00 55.31 94 PHE A CA 1
ATOM 780 C C . PHE A 1 94 ? -27.906 9.708 -11.460 1.00 55.31 94 PHE A C 1
ATOM 782 O O . PHE A 1 94 ? -29.045 9.518 -11.050 1.00 55.31 94 PHE A O 1
ATOM 789 N N . GLU A 1 95 ? -27.602 10.773 -12.207 1.00 50.97 95 GLU A N 1
ATOM 790 C CA . GLU A 1 95 ? -28.562 11.858 -12.495 1.00 50.97 95 GLU A CA 1
ATOM 791 C C . GLU A 1 95 ? -29.865 11.374 -13.153 1.00 50.97 95 GLU A C 1
ATOM 793 O O . GLU A 1 95 ? -30.942 11.860 -12.821 1.00 50.97 95 GLU A O 1
ATOM 798 N N . TRP A 1 96 ? -29.801 10.367 -14.025 1.00 56.97 96 TRP A N 1
ATOM 799 C CA . TRP A 1 96 ? -30.979 9.816 -14.703 1.00 56.97 96 TRP A CA 1
ATOM 800 C C . TRP A 1 96 ? -31.812 8.870 -13.820 1.00 56.97 96 TRP A C 1
ATOM 802 O O . TRP A 1 96 ? -32.999 8.698 -14.079 1.00 56.97 96 TRP A O 1
ATOM 812 N N . GLN A 1 97 ? -31.240 8.323 -12.737 1.00 52.12 97 GLN A N 1
ATOM 813 C CA . GLN A 1 97 ? -32.012 7.624 -11.698 1.00 52.12 97 GLN A CA 1
ATOM 814 C C . GLN A 1 97 ? -32.843 8.596 -10.846 1.00 52.12 97 GLN A C 1
ATOM 816 O O . GLN A 1 97 ? -33.687 8.155 -10.074 1.00 52.12 97 GLN A O 1
ATOM 821 N N . ARG A 1 98 ? -32.613 9.915 -10.944 1.00 53.28 98 ARG A N 1
ATOM 822 C CA . ARG A 1 98 ? -33.256 10.900 -10.062 1.00 53.28 98 ARG A CA 1
ATOM 823 C C . ARG A 1 98 ? -34.601 11.430 -10.558 1.00 53.28 98 ARG A C 1
ATOM 825 O O . ARG A 1 98 ? -35.167 12.258 -9.850 1.00 53.28 98 ARG A O 1
ATOM 832 N N . LYS A 1 99 ? -35.124 11.041 -11.735 1.00 50.28 99 LYS A N 1
ATOM 833 C CA . LYS A 1 99 ? -36.364 11.701 -12.201 1.00 50.28 99 LYS A CA 1
ATOM 834 C C . LYS A 1 99 ? -37.309 11.003 -13.183 1.00 50.28 99 LYS A C 1
ATOM 836 O O . LYS A 1 99 ? -38.426 11.491 -13.307 1.00 50.28 99 LYS A O 1
ATOM 841 N N . TYR A 1 100 ? -36.949 9.913 -13.859 1.00 48.16 100 TYR A N 1
ATOM 842 C CA . TYR A 1 100 ? -37.852 9.331 -14.863 1.00 48.16 100 TYR A CA 1
ATOM 843 C C . TYR A 1 100 ? -37.975 7.818 -14.695 1.00 48.16 100 TYR A C 1
ATOM 845 O O . TYR A 1 100 ? -37.090 7.070 -15.104 1.00 48.16 100 TYR A O 1
ATOM 853 N N . ASN A 1 101 ? -39.102 7.368 -14.132 1.00 54.75 101 ASN A N 1
ATOM 854 C CA . ASN A 1 101 ? -39.607 6.040 -14.465 1.00 54.75 101 ASN A CA 1
ATOM 855 C C . ASN A 1 101 ? -39.913 6.054 -15.967 1.00 54.75 101 ASN A C 1
ATOM 857 O O . ASN A 1 101 ? -40.500 7.019 -16.467 1.00 54.75 101 ASN A O 1
ATOM 861 N N . ALA A 1 102 ? -39.474 5.025 -16.690 1.00 54.78 102 ALA A N 1
ATOM 862 C CA . ALA A 1 102 ? -39.818 4.880 -18.097 1.00 54.78 102 ALA A CA 1
ATOM 863 C C . ALA A 1 102 ? -41.350 4.919 -18.247 1.00 54.78 102 ALA A C 1
ATOM 865 O O . ALA A 1 102 ? -42.045 4.402 -17.367 1.00 54.78 102 ALA A O 1
ATOM 866 N N . PRO A 1 103 ? -41.903 5.542 -19.302 1.00 58.69 103 PRO A N 1
ATOM 867 C CA . PRO A 1 103 ? -43.337 5.493 -19.548 1.00 58.69 103 PRO A CA 1
ATOM 868 C C . PRO A 1 103 ? -43.789 4.033 -19.594 1.00 58.69 103 PRO A C 1
ATOM 870 O O . PRO A 1 103 ? -43.319 3.262 -20.427 1.00 58.69 103 PRO A O 1
ATOM 873 N N . ARG A 1 104 ? -44.661 3.649 -18.660 1.00 59.91 104 ARG A N 1
ATOM 874 C CA . ARG A 1 104 ? -45.252 2.313 -18.605 1.00 59.91 104 ARG A CA 1
ATOM 875 C C . ARG A 1 104 ? -46.638 2.353 -19.222 1.00 59.91 104 ARG A C 1
ATOM 877 O O . ARG A 1 104 ? -47.419 3.263 -18.922 1.00 59.91 104 ARG A O 1
ATOM 884 N N . GLU A 1 105 ? -46.915 1.342 -20.036 1.00 61.59 105 GLU A N 1
ATOM 885 C CA . GLU A 1 105 ? -48.265 0.959 -20.440 1.00 61.59 105 GLU A CA 1
ATOM 886 C C . GLU A 1 105 ? -49.142 0.767 -19.188 1.00 61.59 105 GLU A C 1
ATOM 888 O O . GLU A 1 105 ? -48.644 0.346 -18.137 1.00 61.59 105 GLU A O 1
ATOM 893 N N . ASP A 1 106 ? -50.439 1.078 -19.279 1.00 69.31 106 ASP A N 1
ATOM 894 C CA . ASP A 1 106 ? -51.332 1.128 -18.107 1.00 69.31 106 ASP A CA 1
ATOM 895 C C . ASP A 1 106 ? -51.410 -0.207 -17.344 1.00 69.31 106 ASP A C 1
ATOM 897 O O . ASP A 1 106 ? -51.600 -0.205 -16.130 1.00 69.31 106 ASP A O 1
ATOM 901 N N . TYR A 1 107 ? -51.174 -1.338 -18.015 1.00 67.19 107 TYR A N 1
ATOM 902 C CA . TYR A 1 107 ? -51.175 -2.667 -17.394 1.00 67.19 107 TYR A CA 1
ATOM 903 C C . TYR A 1 107 ? -49.919 -2.986 -16.559 1.00 67.19 107 TYR A C 1
ATOM 905 O O . TYR A 1 107 ? -49.940 -3.937 -15.789 1.00 67.19 107 TYR A O 1
ATOM 913 N N . CYS A 1 108 ? -48.838 -2.208 -16.686 1.00 61.28 108 CYS A N 1
ATOM 914 C CA . CYS A 1 108 ? -47.585 -2.376 -15.928 1.00 61.28 108 CYS A CA 1
ATOM 915 C C . CYS A 1 108 ? -47.382 -1.283 -14.864 1.00 61.28 108 CYS A C 1
ATOM 917 O O . CYS A 1 108 ? -46.321 -1.201 -14.229 1.00 61.28 108 CYS A O 1
ATOM 919 N N . ARG A 1 109 ? -48.354 -0.374 -14.715 1.00 62.38 109 ARG A N 1
ATOM 920 C CA . ARG A 1 109 ? -48.270 0.783 -13.824 1.00 62.38 109 ARG A CA 1
ATOM 921 C C . ARG A 1 109 ? -48.663 0.367 -12.402 1.00 62.38 109 ARG A C 1
ATOM 923 O O . ARG A 1 109 ? -49.841 0.293 -12.086 1.00 62.38 109 ARG A O 1
ATOM 930 N N . GLY A 1 110 ? -47.667 0.140 -11.543 1.00 61.88 110 GLY A N 1
ATOM 931 C CA . GLY A 1 110 ? -47.863 -0.146 -10.112 1.00 61.88 110 GLY A CA 1
ATOM 932 C C . GLY A 1 110 ? -47.269 -1.469 -9.626 1.00 61.88 110 GLY A C 1
ATOM 933 O O . GLY A 1 110 ? -47.188 -1.668 -8.420 1.00 61.88 110 GLY A O 1
ATOM 934 N N . ASP A 1 111 ? -46.798 -2.330 -10.530 1.00 66.75 111 ASP A N 1
ATOM 935 C CA . ASP A 1 111 ? -46.075 -3.548 -10.154 1.00 66.75 111 ASP A CA 1
ATOM 936 C C . ASP A 1 111 ? -44.624 -3.233 -9.770 1.00 66.75 111 ASP A C 1
ATOM 938 O O . ASP A 1 111 ? -43.786 -2.905 -10.621 1.00 66.75 111 ASP A O 1
ATOM 942 N N . GLU A 1 112 ? -44.329 -3.358 -8.476 1.00 61.34 112 GLU A N 1
ATOM 943 C CA . GLU A 1 112 ? -42.991 -3.160 -7.900 1.00 61.34 112 GLU A CA 1
ATOM 944 C C . GLU A 1 112 ? -42.012 -4.293 -8.263 1.00 61.34 112 GLU A C 1
ATOM 946 O O . GLU A 1 112 ? -40.795 -4.091 -8.251 1.00 61.34 112 GLU A O 1
ATOM 951 N N . ASP A 1 113 ? -42.527 -5.460 -8.667 1.00 65.62 113 ASP A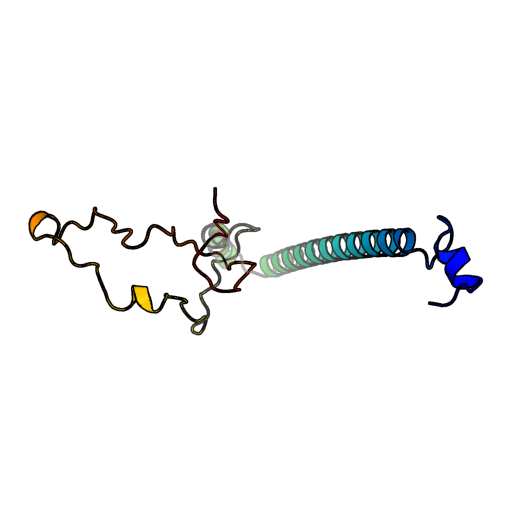 N 1
ATOM 952 C CA . ASP A 1 113 ? -41.722 -6.611 -9.097 1.00 65.62 113 ASP A CA 1
ATOM 953 C C . ASP A 1 113 ? -41.112 -6.430 -10.500 1.00 65.62 113 ASP A C 1
ATOM 955 O O . ASP A 1 113 ? -40.115 -7.073 -10.854 1.00 65.62 113 ASP A O 1
ATOM 959 N N . ILE A 1 114 ? -41.663 -5.519 -11.309 1.00 60.31 114 ILE A N 1
ATOM 960 C CA . ILE A 1 114 ? -41.191 -5.256 -12.671 1.00 60.31 114 ILE A CA 1
ATOM 961 C C . ILE A 1 114 ? -40.040 -4.245 -12.626 1.00 60.31 114 ILE A C 1
ATOM 963 O O . ILE A 1 114 ? -40.238 -3.034 -12.492 1.00 60.31 114 ILE A O 1
ATOM 967 N N . ARG A 1 115 ? -38.809 -4.737 -12.799 1.00 60.50 115 ARG A N 1
ATOM 968 C CA . ARG A 1 115 ? -37.607 -3.895 -12.918 1.00 60.50 115 ARG A CA 1
ATOM 969 C C . ARG A 1 115 ? -37.392 -3.456 -14.366 1.00 60.50 115 ARG A C 1
ATOM 971 O O . ARG A 1 115 ? -36.886 -4.234 -15.174 1.00 60.50 115 ARG A O 1
ATOM 978 N N . ASP A 1 116 ? -37.712 -2.202 -14.680 1.00 54.75 116 ASP A N 1
ATOM 979 C CA . ASP A 1 116 ? -37.425 -1.647 -16.007 1.00 54.75 116 ASP A CA 1
ATOM 980 C C . ASP A 1 116 ? -35.910 -1.561 -16.239 1.00 54.75 116 ASP A C 1
ATOM 982 O O . ASP A 1 116 ? -35.171 -0.969 -15.449 1.00 54.75 116 ASP A O 1
ATOM 986 N N . GLN A 1 117 ? -35.449 -2.086 -17.373 1.00 58.19 117 GLN A N 1
ATOM 987 C CA . GLN A 1 117 ? -34.129 -1.788 -17.935 1.00 58.19 117 GLN A CA 1
ATOM 988 C C . GLN A 1 117 ? -34.324 -0.969 -19.218 1.00 58.19 117 GLN A C 1
ATOM 990 O O . GLN A 1 117 ? -34.172 -1.505 -20.314 1.00 58.19 117 GLN A O 1
ATOM 995 N N . PRO A 1 118 ? -34.705 0.320 -19.117 1.00 51.78 118 PRO A N 1
ATOM 996 C CA . PRO A 1 118 ? -35.129 1.105 -20.279 1.00 51.78 118 PRO A CA 1
ATOM 997 C C . PRO A 1 118 ? -34.011 1.342 -21.302 1.00 51.78 118 PRO A C 1
ATOM 999 O O . PRO A 1 118 ? -34.279 1.619 -22.465 1.00 51.78 118 PRO A O 1
ATOM 1002 N N . PHE A 1 119 ? -32.753 1.183 -20.897 1.00 52.78 119 PHE A N 1
ATOM 1003 C CA . PHE A 1 119 ? -31.608 1.118 -21.793 1.00 52.78 119 PHE A CA 1
ATOM 1004 C C . PHE A 1 119 ? -30.817 -0.119 -21.384 1.00 52.78 119 PHE A C 1
ATOM 1006 O O . PHE A 1 119 ? -30.472 -0.226 -20.210 1.00 52.78 119 PHE A O 1
ATOM 1013 N N . GLY A 1 120 ? -30.565 -1.049 -22.312 1.00 53.41 120 GLY A N 1
ATOM 1014 C CA . GLY A 1 120 ? -30.002 -2.394 -22.078 1.00 53.41 120 GLY A CA 1
ATOM 1015 C C . GLY A 1 120 ? -28.567 -2.460 -21.525 1.00 53.41 120 GLY A C 1
ATOM 1016 O O . GLY A 1 120 ? -27.808 -3.362 -21.865 1.00 53.41 120 GLY A O 1
ATOM 1017 N N . ILE A 1 121 ? -28.167 -1.498 -20.695 1.00 55.41 121 ILE A N 1
ATOM 1018 C CA . ILE A 1 121 ? -26.880 -1.399 -20.019 1.00 55.41 121 ILE A CA 1
ATOM 1019 C C . ILE A 1 121 ? -27.110 -1.704 -18.538 1.00 55.41 121 ILE A C 1
ATOM 1021 O O . ILE A 1 121 ? -27.711 -0.923 -17.802 1.00 55.41 121 ILE A O 1
ATOM 1025 N N . ALA A 1 122 ? -26.591 -2.844 -18.084 1.00 57.44 122 ALA A N 1
ATOM 1026 C CA . ALA A 1 122 ? -26.665 -3.242 -16.685 1.00 57.44 122 ALA A CA 1
ATOM 1027 C C . ALA A 1 122 ? -25.792 -2.330 -15.805 1.00 57.44 122 ALA A C 1
ATOM 1029 O O . ALA A 1 122 ? -24.559 -2.317 -15.918 1.00 57.44 122 ALA A O 1
ATOM 1030 N N . VAL A 1 123 ? -26.430 -1.591 -14.895 1.00 60.19 123 VAL A N 1
ATOM 1031 C CA . VAL A 1 123 ? -25.739 -0.690 -13.968 1.00 60.19 123 VAL A CA 1
ATOM 1032 C C . VAL A 1 123 ? -25.100 -1.490 -12.839 1.00 60.19 123 VAL A C 1
ATOM 1034 O O . VAL A 1 123 ? -25.766 -2.256 -12.147 1.00 60.19 123 VAL A O 1
ATOM 1037 N N . ARG A 1 124 ? -23.792 -1.314 -12.635 1.00 61.94 124 ARG A N 1
ATOM 1038 C CA . ARG A 1 124 ? -23.034 -1.941 -11.540 1.00 61.94 124 ARG A CA 1
ATOM 1039 C C . ARG A 1 124 ? -22.264 -0.888 -10.749 1.00 61.94 124 ARG A C 1
ATOM 1041 O O . ARG A 1 124 ? -21.839 0.117 -11.318 1.00 61.94 124 ARG A O 1
ATOM 1048 N N . ASN A 1 125 ? -22.023 -1.144 -9.461 1.00 66.44 125 ASN A N 1
ATOM 1049 C CA . ASN A 1 125 ? -21.227 -0.272 -8.589 1.00 66.44 125 ASN A CA 1
ATOM 1050 C C . ASN A 1 125 ? -19.714 -0.416 -8.855 1.00 66.44 125 ASN A C 1
ATOM 1052 O O . ASN A 1 125 ? -18.932 -0.768 -7.976 1.00 66.44 125 ASN A O 1
ATOM 1056 N N . VAL A 1 126 ? -19.311 -0.213 -10.109 1.00 67.19 126 VAL A N 1
ATOM 1057 C CA . VAL A 1 126 ? -17.920 -0.248 -10.568 1.00 67.19 126 VAL A CA 1
ATOM 1058 C C . VAL A 1 126 ? -17.651 0.954 -11.470 1.00 67.19 126 VAL A C 1
ATOM 1060 O O . VAL A 1 126 ? -18.533 1.414 -12.203 1.00 67.19 126 VAL A O 1
ATOM 1063 N N . ARG A 1 127 ? -16.421 1.475 -11.415 1.00 66.50 127 ARG A N 1
ATOM 1064 C CA . ARG A 1 127 ? -15.962 2.569 -12.277 1.00 66.50 127 ARG A CA 1
ATOM 1065 C C . ARG A 1 127 ? -15.419 1.998 -13.586 1.00 66.50 127 ARG A C 1
ATOM 1067 O O . ARG A 1 127 ? -14.528 1.152 -13.568 1.00 66.50 127 ARG A O 1
ATOM 1074 N N . CYS A 1 128 ? -15.916 2.480 -14.722 1.00 69.00 128 CYS A N 1
ATOM 1075 C CA . CYS A 1 128 ? -15.401 2.072 -16.023 1.00 69.00 128 CYS A CA 1
ATOM 1076 C C . CYS A 1 128 ? -13.959 2.562 -16.217 1.00 69.00 128 CYS A C 1
ATOM 1078 O O . CYS A 1 128 ? -13.659 3.733 -16.001 1.00 69.00 128 CYS A O 1
ATOM 1080 N N . ILE A 1 129 ? -13.066 1.681 -16.670 1.00 71.19 129 ILE A N 1
ATOM 1081 C CA . ILE A 1 129 ? -11.642 2.000 -16.875 1.00 71.19 129 ILE A CA 1
ATOM 1082 C C . ILE A 1 129 ? -11.442 2.953 -18.065 1.00 71.19 129 ILE A C 1
ATOM 1084 O O . ILE A 1 129 ? -10.508 3.744 -18.061 1.00 71.19 129 ILE A O 1
ATOM 1088 N N . LYS A 1 130 ? -12.325 2.909 -19.074 1.00 67.31 130 LYS A N 1
ATOM 1089 C CA . LYS A 1 130 ? -12.177 3.690 -20.312 1.00 67.31 130 LYS A CA 1
ATOM 1090 C C . LYS A 1 130 ? -12.652 5.137 -20.175 1.00 67.31 130 LYS A C 1
ATOM 1092 O O . LYS A 1 130 ? -12.002 6.041 -20.680 1.00 67.31 130 LYS A O 1
ATOM 1097 N N . CYS A 1 131 ? -13.801 5.356 -19.538 1.00 71.19 131 CYS A N 1
ATOM 1098 C CA . CYS A 1 131 ? -14.415 6.685 -19.435 1.00 71.19 131 CYS A CA 1
ATOM 1099 C C . CYS A 1 131 ? -14.444 7.237 -18.004 1.00 71.19 131 CYS A C 1
ATOM 1101 O O . CYS A 1 131 ? -14.936 8.342 -17.796 1.00 71.19 131 CYS A O 1
ATOM 1103 N N . HIS A 1 132 ? -13.976 6.466 -17.017 1.00 67.94 132 HIS A N 1
ATOM 1104 C CA . HIS A 1 132 ? -13.980 6.805 -15.590 1.00 67.94 132 HIS A CA 1
ATOM 1105 C C . HIS A 1 132 ? -15.351 7.158 -14.988 1.00 67.94 132 HIS A C 1
ATOM 1107 O O . HIS A 1 132 ? -15.425 7.527 -13.816 1.00 67.94 132 HIS A O 1
ATOM 1113 N N . LYS A 1 133 ? -16.444 6.976 -15.738 1.00 64.38 133 LYS A N 1
ATOM 1114 C CA . LYS A 1 133 ? -17.811 7.097 -15.232 1.00 64.38 133 LYS A CA 1
ATOM 1115 C C . LYS A 1 133 ? -18.185 5.826 -14.471 1.00 64.38 133 LYS A C 1
ATOM 1117 O O . LYS A 1 133 ? -17.797 4.717 -14.845 1.00 64.38 133 LYS A O 1
ATOM 1122 N N . TRP A 1 134 ? -18.926 5.995 -13.385 1.00 62.41 134 TRP A N 1
ATOM 1123 C CA . TRP A 1 134 ? -19.511 4.888 -12.634 1.00 62.41 134 TRP A CA 1
ATOM 1124 C C . TRP A 1 134 ? -20.703 4.293 -13.389 1.00 62.41 134 TRP A C 1
ATOM 1126 O O . TRP A 1 134 ? -21.294 4.960 -14.239 1.00 62.41 134 TRP A O 1
ATOM 1136 N N . GLY A 1 135 ? -21.068 3.050 -13.079 1.00 65.44 135 GLY A N 1
ATOM 1137 C CA . GLY A 1 135 ? -22.367 2.515 -13.491 1.00 65.44 135 GLY A CA 1
ATOM 1138 C C . GLY A 1 135 ? -22.386 1.696 -14.775 1.00 65.44 135 GLY A C 1
ATOM 1139 O O . GLY A 1 135 ? -23.468 1.363 -15.231 1.00 65.44 135 GLY A O 1
ATOM 1140 N N . HIS A 1 136 ? -21.245 1.333 -15.362 1.00 65.94 136 HIS A N 1
ATOM 1141 C CA . HIS A 1 136 ? -21.206 0.322 -16.425 1.00 65.94 136 HIS A CA 1
ATOM 1142 C C . HIS A 1 136 ? -19.902 -0.475 -16.389 1.00 65.94 136 HIS A C 1
ATOM 1144 O O . HIS A 1 136 ? -18.834 0.044 -16.057 1.00 65.94 136 HIS A O 1
ATOM 1150 N N . VAL A 1 137 ? -19.997 -1.752 -16.757 1.00 59.25 137 VAL A N 1
ATOM 1151 C CA . VAL A 1 137 ? -18.833 -2.563 -17.129 1.00 59.25 137 VAL A CA 1
ATOM 1152 C C . VAL A 1 137 ? -18.547 -2.292 -18.598 1.00 59.25 137 VAL A C 1
ATOM 1154 O O . VAL A 1 137 ? -19.470 -2.044 -19.364 1.00 59.25 137 VAL A O 1
ATOM 1157 N N . ASN A 1 138 ? -17.273 -2.297 -18.979 1.00 54.94 138 ASN A N 1
ATOM 1158 C CA . ASN A 1 138 ? -16.827 -2.162 -20.361 1.00 54.94 138 ASN A CA 1
ATOM 1159 C C . ASN A 1 138 ? -17.392 -3.319 -21.213 1.00 54.94 138 ASN A C 1
ATOM 1161 O O . ASN A 1 138 ? -16.703 -4.307 -21.442 1.00 54.94 138 ASN A O 1
ATOM 1165 N N . THR A 1 139 ? -18.648 -3.229 -21.652 1.00 53.56 139 THR A N 1
ATOM 1166 C CA . THR A 1 139 ? -19.201 -4.069 -22.714 1.00 53.56 139 THR A CA 1
ATOM 1167 C C . THR A 1 139 ? -18.668 -3.506 -24.022 1.00 53.56 139 THR A C 1
ATOM 1169 O O . THR A 1 139 ? -19.341 -2.764 -24.732 1.00 53.56 139 THR A O 1
ATOM 1172 N N . GLY A 1 140 ? -17.390 -3.783 -24.290 1.00 46.22 140 GLY A N 1
ATOM 1173 C CA . GLY A 1 140 ? -16.915 -3.789 -25.664 1.00 46.22 140 GLY A CA 1
ATOM 1174 C C . GLY A 1 140 ? -17.738 -4.829 -26.414 1.00 46.22 140 GLY A C 1
ATOM 1175 O O . GLY A 1 140 ? -17.908 -5.929 -25.896 1.00 46.22 140 GLY A O 1
ATOM 1176 N N . ASN A 1 141 ? -18.292 -4.437 -27.559 1.00 44.62 141 ASN A N 1
ATOM 1177 C CA . ASN A 1 141 ? -19.120 -5.269 -28.428 1.00 44.62 141 ASN A CA 1
ATOM 1178 C C . ASN A 1 141 ? -18.599 -6.715 -28.519 1.00 44.62 141 ASN A C 1
ATOM 1180 O O . ASN A 1 141 ? -17.551 -6.959 -29.122 1.00 44.62 141 ASN A O 1
ATOM 1184 N N . ILE A 1 142 ? -19.361 -7.635 -27.931 1.00 35.56 142 ILE A N 1
ATOM 1185 C CA . ILE A 1 142 ? -19.636 -8.970 -28.465 1.00 35.56 142 ILE A CA 1
ATOM 1186 C C . ILE A 1 142 ? -21.141 -8.998 -28.682 1.00 35.56 142 ILE A C 1
ATOM 1188 O O . ILE A 1 142 ? -21.852 -8.577 -27.738 1.00 35.56 142 ILE A O 1
#